Protein AF-A0A7V2ALQ6-F1 (afdb_monomer_lite)

Secondary structure (DSSP, 8-state):
---HHHH--HHHHHHHHHHHHH-S-SPP------TTSSHHHHHHHHHHHHHTTT--EE-----TTHHHHS-HHHHHHHHTGGGTT-TTEE-
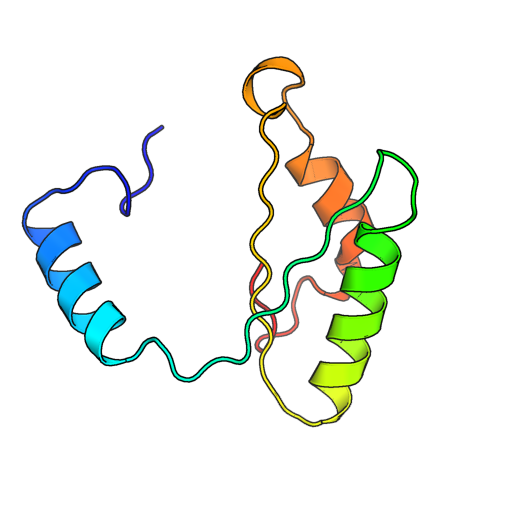
Foldseek 3Di:
DDDLCRVPPPVSVVVVVVVVVVDDPDDDDDDDDDPPPCRLVVVLVVQVVVVVVVAADEDDDDDPCCVPPVDPPVVSCVSNVVVPPDPRYHD

Structure (mmCIF, N/CA/C/O backbone):
data_AF-A0A7V2ALQ6-F1
#
_entry.id   AF-A0A7V2ALQ6-F1
#
loop_
_atom_site.group_PDB
_atom_site.id
_atom_site.type_symbol
_atom_site.label_atom_id
_atom_site.label_alt_id
_atom_site.label_comp_id
_atom_site.label_asym_id
_atom_site.label_entity_id
_atom_site.label_seq_id
_atom_site.pdbx_PDB_ins_code
_atom_site.Cartn_x
_atom_site.Cartn_y
_atom_site.Cartn_z
_atom_site.occupancy
_atom_site.B_iso_or_equiv
_atom_site.auth_seq_id
_atom_site.auth_comp_id
_atom_site.auth_asym_id
_atom_site.auth_atom_id
_atom_site.pdbx_PDB_model_num
ATOM 1 N N . MET A 1 1 ? 19.160 -5.311 -9.558 1.00 51.16 1 MET A N 1
ATOM 2 C CA . MET A 1 1 ? 18.400 -6.570 -9.423 1.00 51.16 1 MET A CA 1
ATOM 3 C C . MET A 1 1 ? 17.033 -6.301 -10.028 1.00 51.16 1 MET A C 1
ATOM 5 O O . MET A 1 1 ? 16.331 -5.474 -9.470 1.00 51.16 1 MET A O 1
ATOM 9 N N . MET A 1 2 ? 16.724 -6.853 -11.206 1.00 60.78 2 MET A N 1
ATOM 10 C CA . MET A 1 2 ? 15.376 -6.737 -11.788 1.00 60.78 2 MET A CA 1
ATOM 11 C C . MET A 1 2 ? 14.435 -7.674 -11.034 1.00 60.78 2 MET A C 1
ATOM 13 O O . MET A 1 2 ? 14.824 -8.799 -10.712 1.00 60.78 2 MET A O 1
ATOM 17 N N . SER A 1 3 ? 13.226 -7.214 -10.731 1.00 75.44 3 SER A N 1
ATOM 18 C CA . SER A 1 3 ? 12.1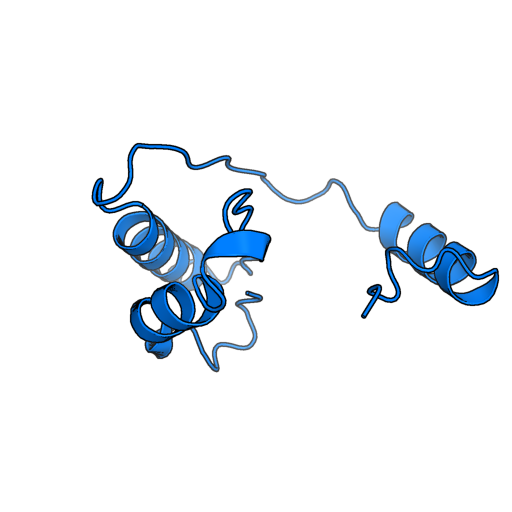90 -8.076 -10.159 1.00 75.44 3 SER A CA 1
ATOM 19 C C . SER A 1 3 ? 11.690 -9.090 -11.198 1.00 75.44 3 SER A C 1
ATOM 21 O O . SER A 1 3 ? 11.821 -8.868 -12.401 1.00 75.44 3 SER A O 1
ATOM 23 N N . ARG A 1 4 ? 11.056 -10.187 -10.753 1.00 76.38 4 ARG A N 1
ATOM 24 C CA . ARG A 1 4 ? 10.416 -11.162 -11.664 1.00 76.38 4 ARG A CA 1
ATOM 25 C C . ARG A 1 4 ? 9.324 -10.539 -12.543 1.00 76.38 4 ARG A C 1
ATOM 27 O O . ARG A 1 4 ? 9.064 -11.004 -13.646 1.00 76.38 4 ARG A O 1
ATOM 34 N N . ALA A 1 5 ? 8.695 -9.467 -12.062 1.00 73.69 5 ALA A N 1
ATOM 35 C CA . ALA A 1 5 ? 7.725 -8.710 -12.844 1.00 73.69 5 ALA A CA 1
ATOM 36 C C . ALA A 1 5 ? 8.386 -7.928 -13.996 1.00 73.69 5 ALA A C 1
ATOM 38 O O . ALA A 1 5 ? 7.740 -7.657 -15.004 1.00 73.69 5 ALA A O 1
ATOM 39 N N . GLU A 1 6 ? 9.672 -7.592 -13.868 1.00 76.25 6 GLU A N 1
ATOM 40 C CA . GLU A 1 6 ? 10.438 -6.815 -14.850 1.00 76.25 6 GLU A CA 1
ATOM 41 C C . GLU A 1 6 ? 11.287 -7.692 -15.783 1.00 76.25 6 GLU A C 1
ATOM 43 O O . GLU A 1 6 ? 11.585 -7.275 -16.899 1.00 76.25 6 GLU A O 1
ATOM 48 N N . SER A 1 7 ? 11.669 -8.906 -15.365 1.00 80.19 7 SER A N 1
ATOM 49 C CA . SER A 1 7 ? 12.512 -9.822 -16.154 1.00 80.19 7 SER A CA 1
ATOM 50 C C . SER A 1 7 ? 11.839 -10.345 -17.422 1.00 80.19 7 SER A C 1
ATOM 52 O O . SER A 1 7 ? 12.534 -10.746 -18.355 1.00 80.19 7 SER A O 1
ATOM 54 N N . ALA A 1 8 ? 10.502 -10.342 -17.466 1.00 78.38 8 ALA A N 1
ATOM 55 C CA . ALA A 1 8 ? 9.687 -10.690 -18.631 1.00 78.38 8 ALA A CA 1
ATOM 56 C C . ALA A 1 8 ? 10.048 -12.036 -19.296 1.00 78.38 8 ALA A C 1
ATOM 58 O O . ALA A 1 8 ? 9.832 -12.197 -20.506 1.00 78.38 8 ALA A O 1
ATOM 59 N N . THR A 1 9 ? 10.569 -12.997 -18.522 1.00 89.31 9 THR A N 1
ATOM 60 C CA . THR A 1 9 ? 10.848 -14.355 -19.008 1.00 89.31 9 THR A CA 1
ATOM 61 C C . THR A 1 9 ? 9.541 -15.049 -19.418 1.00 89.31 9 THR A C 1
ATOM 63 O O . THR A 1 9 ? 8.465 -14.632 -18.980 1.00 89.31 9 THR A O 1
ATOM 66 N N . PRO A 1 10 ? 9.578 -16.102 -20.258 1.00 88.06 10 PRO A N 1
ATOM 67 C CA . PRO A 1 10 ? 8.362 -16.814 -20.658 1.00 88.06 10 PRO A CA 1
ATOM 68 C C . PRO A 1 10 ? 7.530 -17.319 -19.469 1.00 88.06 10 PRO A C 1
ATOM 70 O O . PRO A 1 10 ? 6.311 -17.171 -19.475 1.00 88.06 10 PRO A O 1
ATOM 73 N N . GLU A 1 11 ? 8.190 -17.835 -18.428 1.00 89.25 11 GLU A N 1
ATOM 74 C CA . GLU A 1 11 ? 7.540 -18.298 -17.197 1.00 89.25 11 GLU A CA 1
ATOM 75 C C . GLU A 1 11 ? 6.898 -17.136 -16.421 1.00 89.25 11 GLU A C 1
ATOM 77 O O . GLU A 1 11 ? 5.743 -17.228 -16.002 1.00 89.25 11 GLU A O 1
ATOM 82 N N . ASP A 1 12 ? 7.608 -16.007 -16.282 1.00 88.19 12 ASP A N 1
ATOM 83 C CA . ASP A 1 12 ? 7.072 -14.822 -15.601 1.00 88.19 12 ASP A CA 1
ATOM 84 C C . ASP A 1 12 ? 5.850 -14.259 -16.343 1.00 88.19 12 ASP A C 1
ATOM 86 O O . ASP A 1 12 ? 4.874 -13.853 -15.715 1.00 88.19 12 ASP A O 1
ATOM 90 N N . ARG A 1 13 ? 5.861 -14.276 -17.684 1.00 87.06 13 ARG A N 1
ATOM 91 C CA . ARG A 1 13 ? 4.725 -13.830 -18.508 1.00 87.06 13 ARG A CA 1
ATOM 92 C C . ARG A 1 13 ? 3.493 -14.704 -18.314 1.00 87.06 13 ARG A C 1
ATOM 94 O O . ARG A 1 13 ? 2.392 -14.170 -18.195 1.00 87.06 13 ARG A O 1
ATOM 101 N N . GLU A 1 14 ? 3.661 -16.024 -18.273 1.00 90.56 14 GLU A N 1
ATOM 102 C CA . GLU A 1 14 ? 2.544 -16.943 -18.041 1.00 90.56 14 GLU A CA 1
ATOM 103 C C . GLU A 1 14 ? 1.937 -16.732 -16.647 1.00 90.56 14 GLU A C 1
ATOM 105 O O . GLU A 1 14 ? 0.716 -16.619 -16.505 1.00 90.56 14 GLU A O 1
ATOM 110 N N . ALA A 1 15 ? 2.783 -16.616 -15.620 1.00 89.38 15 ALA A N 1
ATOM 111 C CA . ALA A 1 15 ? 2.337 -16.341 -14.259 1.00 89.38 15 ALA A CA 1
ATOM 112 C C . ALA A 1 15 ? 1.605 -14.991 -14.157 1.00 89.38 15 ALA A C 1
ATOM 114 O O . ALA A 1 15 ? 0.514 -14.922 -13.590 1.00 89.38 15 ALA A O 1
ATOM 115 N N . LEU A 1 16 ? 2.160 -13.930 -14.753 1.00 88.56 16 LEU A N 1
ATOM 116 C CA . LEU A 1 16 ? 1.536 -12.605 -14.788 1.00 88.56 16 LEU A CA 1
ATOM 117 C C . LEU A 1 16 ? 0.188 -12.618 -15.512 1.00 88.56 16 LEU A C 1
ATOM 119 O O . LEU A 1 16 ? -0.743 -11.978 -15.033 1.00 88.56 16 LEU A O 1
ATOM 123 N N . SER A 1 17 ? 0.054 -13.367 -16.612 1.00 90.31 17 SER A N 1
ATOM 124 C CA . SER A 1 17 ? -1.225 -13.513 -17.320 1.00 90.31 17 SER A CA 1
ATOM 125 C C . SER A 1 17 ? -2.305 -14.095 -16.407 1.00 90.31 17 SER A C 1
ATOM 127 O O . SER A 1 17 ? -3.392 -13.532 -16.303 1.00 90.31 17 SER A O 1
ATOM 129 N N . LYS A 1 18 ? -1.989 -15.175 -15.680 1.00 91.94 18 LYS A N 1
ATOM 130 C CA . LYS A 1 18 ? -2.924 -15.808 -14.733 1.00 91.94 18 LYS A CA 1
ATOM 131 C C . LYS A 1 18 ? -3.298 -14.873 -13.579 1.00 91.94 18 LYS A C 1
ATOM 133 O O . LYS A 1 18 ? -4.450 -14.831 -13.162 1.00 91.94 18 LYS A O 1
ATOM 138 N N . ILE A 1 19 ? -2.339 -14.100 -13.063 1.00 90.00 19 ILE A N 1
ATOM 139 C CA . ILE A 1 19 ? -2.599 -13.105 -12.010 1.00 90.00 19 ILE A CA 1
ATOM 140 C C . ILE A 1 19 ? -3.486 -11.971 -12.542 1.00 90.00 19 ILE A C 1
ATOM 142 O O . ILE A 1 19 ? -4.397 -11.522 -11.846 1.00 90.00 19 ILE A O 1
ATOM 146 N N . PHE A 1 20 ? -3.242 -11.514 -13.771 1.00 89.38 20 PHE A N 1
ATOM 147 C CA . PHE A 1 20 ? -3.981 -10.417 -14.390 1.00 89.38 20 PHE A CA 1
ATOM 148 C C . PHE A 1 20 ? -5.474 -10.735 -14.549 1.00 89.38 20 PHE A C 1
ATOM 150 O O . PHE A 1 20 ? -6.306 -9.867 -14.298 1.00 89.38 20 PHE A O 1
ATOM 157 N N . GLU A 1 21 ? -5.830 -11.985 -14.854 1.00 92.94 21 GLU A N 1
ATOM 158 C CA . GLU A 1 21 ? -7.229 -12.446 -14.905 1.00 92.94 21 GLU A CA 1
ATOM 159 C C 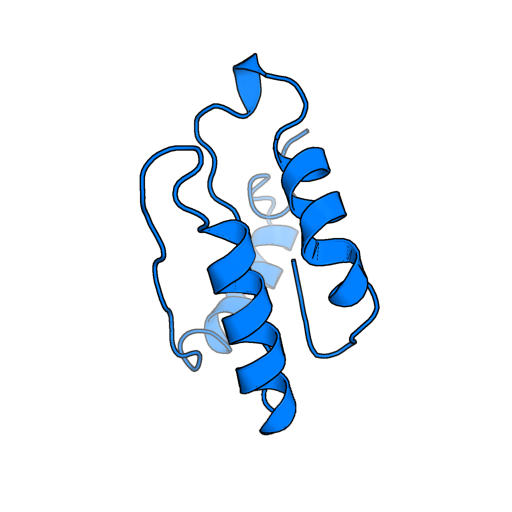. GLU A 1 21 ? -7.974 -12.291 -13.566 1.00 92.94 21 GLU A C 1
ATOM 161 O O . GLU A 1 21 ? -9.199 -12.151 -13.531 1.00 92.94 21 GLU A O 1
ATOM 166 N N . LEU A 1 22 ? -7.248 -12.288 -12.445 1.00 89.69 22 LEU A N 1
ATOM 167 C CA . LEU A 1 22 ? -7.808 -12.115 -11.103 1.00 89.69 22 LEU A CA 1
ATOM 168 C C . LEU A 1 22 ? -7.838 -10.645 -10.646 1.00 89.69 22 LEU A C 1
ATOM 170 O O . LEU A 1 22 ? -8.486 -10.338 -9.639 1.00 89.69 22 LEU A O 1
ATOM 174 N N . ALA A 1 23 ? -7.155 -9.748 -11.363 1.00 89.00 23 ALA A N 1
ATOM 175 C CA . ALA A 1 23 ? -6.977 -8.346 -11.001 1.00 89.00 23 ALA A CA 1
ATOM 176 C C . ALA A 1 23 ? -8.234 -7.482 -11.261 1.00 89.00 23 ALA A C 1
ATOM 178 O O . ALA A 1 23 ? -9.289 -7.959 -11.673 1.00 89.00 23 ALA A O 1
ATOM 179 N N . GLY A 1 24 ? -8.149 -6.180 -10.958 1.00 89.50 24 GLY A N 1
ATOM 180 C CA . GLY A 1 24 ? -9.200 -5.192 -11.265 1.00 89.50 24 GLY A CA 1
ATOM 181 C C . GLY A 1 24 ? -10.385 -5.135 -10.292 1.00 89.50 24 GLY A C 1
ATOM 182 O O . GLY A 1 24 ? -11.250 -4.278 -10.429 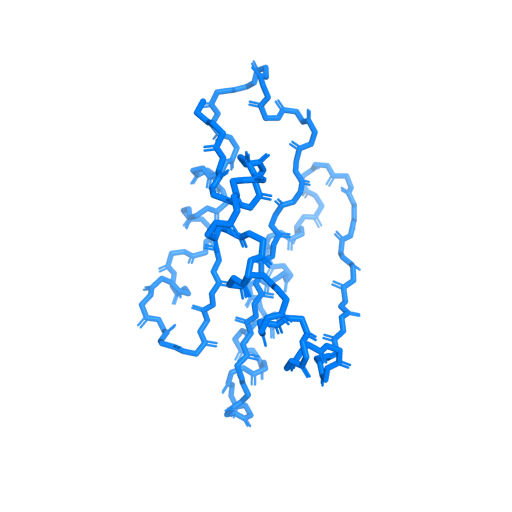1.00 89.50 24 GLY A O 1
ATOM 183 N N . LYS A 1 25 ? -10.422 -6.004 -9.276 1.00 91.19 25 LYS A N 1
ATOM 184 C CA . LYS A 1 25 ? -11.502 -6.054 -8.267 1.00 91.19 25 LYS A CA 1
ATOM 185 C C . LYS A 1 25 ? -11.253 -5.155 -7.049 1.00 91.19 25 LYS A C 1
ATOM 187 O O . LYS A 1 25 ? -12.134 -4.992 -6.207 1.00 91.19 25 LYS A O 1
ATOM 192 N N . ALA A 1 26 ? -10.044 -4.612 -6.921 1.00 93.44 26 ALA A N 1
ATOM 193 C CA . ALA A 1 26 ? -9.648 -3.781 -5.791 1.00 93.44 26 ALA A CA 1
ATOM 194 C C . ALA A 1 26 ? -10.073 -2.320 -5.990 1.00 93.44 26 ALA A C 1
ATOM 196 O O . ALA A 1 26 ? -10.030 -1.787 -7.097 1.00 93.44 26 ALA A O 1
ATOM 197 N N . HIS A 1 27 ? -10.422 -1.649 -4.893 1.00 94.88 27 HIS A N 1
ATOM 198 C CA . HIS A 1 27 ? -10.554 -0.196 -4.888 1.00 94.88 27 HIS A CA 1
ATOM 199 C C . HIS A 1 27 ? -9.162 0.432 -4.754 1.00 94.88 27 HIS A C 1
ATOM 201 O O . HIS A 1 27 ? -8.469 0.168 -3.772 1.00 94.88 27 HIS A O 1
ATOM 207 N N . VAL A 1 28 ? -8.756 1.238 -5.736 1.00 94.75 28 VAL A N 1
ATOM 208 C CA . VAL A 1 28 ? -7.407 1.817 -5.811 1.00 94.75 28 VAL A CA 1
ATOM 209 C C . VAL A 1 28 ? -7.442 3.283 -5.392 1.00 94.75 28 VAL A C 1
ATOM 211 O O . VAL A 1 28 ? -8.191 4.075 -5.961 1.00 94.75 28 VAL A O 1
ATOM 214 N N . ILE A 1 29 ? -6.608 3.644 -4.415 1.00 94.69 29 ILE A N 1
ATOM 215 C CA . ILE A 1 29 ? -6.482 5.010 -3.898 1.00 94.69 29 ILE A CA 1
ATOM 216 C C . ILE A 1 29 ? -5.041 5.477 -4.106 1.00 94.69 29 ILE A C 1
ATOM 218 O O . ILE A 1 29 ? -4.108 4.874 -3.581 1.00 94.69 29 ILE A O 1
ATOM 222 N N . GLY A 1 30 ? -4.862 6.567 -4.853 1.00 93.81 30 GLY A N 1
ATOM 223 C CA . GLY A 1 30 ? -3.577 7.252 -4.972 1.00 93.81 30 GLY A CA 1
ATOM 224 C C . GLY A 1 30 ? -3.402 8.281 -3.857 1.00 93.81 30 GLY A C 1
ATOM 225 O O . GLY A 1 30 ? -4.261 9.141 -3.674 1.00 93.81 30 GLY A O 1
ATOM 226 N N . ILE A 1 31 ? -2.286 8.218 -3.127 1.00 90.81 31 ILE A N 1
ATOM 227 C CA . ILE A 1 31 ? -1.946 9.187 -2.077 1.00 90.81 31 ILE A CA 1
ATOM 228 C C . ILE A 1 31 ? -0.668 9.918 -2.484 1.00 90.81 31 ILE A C 1
ATOM 230 O O . ILE A 1 31 ? 0.370 9.302 -2.711 1.00 90.81 31 ILE A O 1
ATOM 234 N N . THR A 1 32 ? -0.740 11.246 -2.558 1.00 89.75 32 THR A N 1
ATOM 235 C CA . THR A 1 32 ? 0.380 12.117 -2.937 1.00 89.75 32 THR A CA 1
ATOM 236 C C . THR A 1 32 ? 0.495 13.310 -1.989 1.00 89.75 32 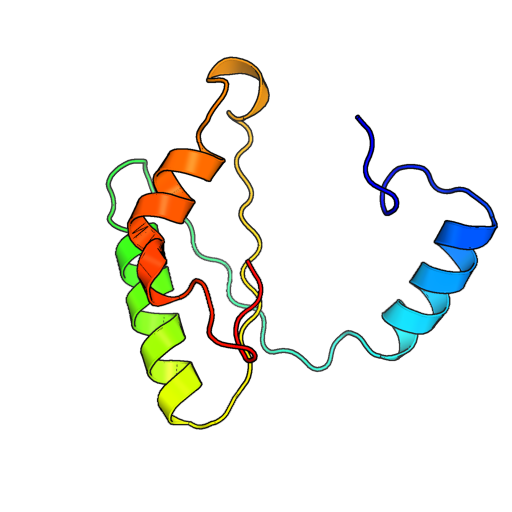THR A C 1
ATOM 238 O O . THR A 1 32 ? -0.387 13.563 -1.171 1.00 89.75 32 THR A O 1
ATOM 241 N N . GLY A 1 33 ? 1.614 14.026 -2.059 1.00 86.81 33 GLY A N 1
ATOM 242 C CA . GLY A 1 33 ? 1.922 15.160 -1.194 1.00 86.81 33 GLY A CA 1
ATOM 243 C C . GLY A 1 33 ? 3.422 15.358 -1.011 1.00 86.81 33 GLY A C 1
ATOM 244 O O . GLY A 1 33 ? 4.226 14.452 -1.247 1.00 86.81 33 GLY A O 1
ATOM 245 N N . VAL A 1 34 ? 3.807 16.546 -0.553 1.00 86.38 34 VAL A N 1
ATOM 246 C CA . VAL A 1 34 ? 5.213 16.925 -0.342 1.00 86.38 34 VAL A CA 1
ATOM 247 C C . VAL A 1 34 ? 5.902 16.058 0.731 1.00 86.38 34 VAL A C 1
ATOM 249 O O . VAL A 1 34 ? 5.227 15.447 1.571 1.00 86.38 34 VAL A O 1
ATOM 252 N N . PRO A 1 35 ? 7.243 15.941 0.732 1.00 81.94 35 PRO A N 1
ATOM 253 C CA . PRO A 1 35 ? 7.972 15.314 1.835 1.00 81.94 35 PRO A CA 1
ATOM 254 C C . PRO A 1 35 ? 7.577 15.928 3.186 1.00 81.94 35 PRO A C 1
ATOM 256 O O . PRO A 1 35 ? 7.395 17.136 3.295 1.00 81.94 35 PRO A O 1
ATOM 259 N N . GLY A 1 36 ? 7.393 15.094 4.211 1.00 81.31 36 GLY A N 1
ATOM 260 C CA . GLY A 1 36 ? 6.982 15.557 5.542 1.00 81.31 36 GLY A CA 1
ATOM 261 C C . GLY A 1 36 ? 5.490 15.882 5.713 1.00 81.31 36 GLY A C 1
ATOM 262 O O . GLY A 1 36 ? 5.070 16.112 6.840 1.00 81.31 36 GLY A O 1
ATOM 263 N N . SER A 1 37 ? 4.652 15.807 4.669 1.00 87.38 37 SER A N 1
ATOM 264 C CA . SER A 1 37 ? 3.205 16.095 4.771 1.00 87.38 37 SER A CA 1
ATOM 265 C C . SER A 1 37 ? 2.380 15.057 5.552 1.00 87.38 37 SER A C 1
ATOM 267 O O . SER A 1 37 ? 1.156 15.128 5.564 1.00 87.38 37 SER A O 1
ATOM 269 N N . GLY A 1 38 ? 3.022 14.046 6.146 1.00 86.38 38 GLY A N 1
ATOM 270 C CA . GLY A 1 38 ? 2.344 12.997 6.910 1.00 86.38 38 GLY A CA 1
ATOM 271 C C . GLY A 1 38 ? 1.711 11.873 6.080 1.00 86.38 38 GLY A C 1
ATOM 272 O O . GLY A 1 38 ? 0.893 11.133 6.616 1.00 86.38 38 GLY A O 1
ATOM 273 N N . LYS A 1 39 ? 2.087 11.696 4.801 1.00 89.81 39 LYS A N 1
ATOM 274 C CA . LYS A 1 39 ? 1.552 10.620 3.934 1.00 89.81 39 LYS A CA 1
ATOM 275 C C . LYS A 1 39 ? 1.636 9.238 4.579 1.00 89.81 39 LYS A C 1
ATOM 277 O O . LYS A 1 39 ? 0.625 8.554 4.647 1.00 89.81 39 LYS A O 1
ATOM 282 N N . SER A 1 40 ? 2.804 8.851 5.094 1.00 84.25 40 SER A N 1
ATOM 283 C CA . SER A 1 40 ? 2.998 7.535 5.715 1.00 84.25 40 SER A CA 1
ATOM 284 C C . SER A 1 40 ? 2.122 7.369 6.967 1.00 84.25 40 SER A C 1
ATOM 286 O O . SER A 1 40 ? 1.560 6.301 7.186 1.00 84.25 40 SER A O 1
ATOM 288 N N . THR A 1 41 ? 1.910 8.442 7.743 1.00 87.56 41 THR A N 1
ATOM 289 C CA . THR A 1 41 ? 0.974 8.445 8.880 1.00 87.56 41 THR A CA 1
ATOM 290 C C . THR A 1 41 ? -0.468 8.231 8.420 1.00 87.56 41 THR A C 1
ATOM 292 O O . THR A 1 41 ? -1.181 7.417 9.000 1.00 87.56 41 THR A O 1
ATOM 295 N N . LEU A 1 42 ? -0.894 8.921 7.357 1.00 91.19 42 LEU A N 1
ATOM 296 C CA . LEU A 1 42 ? -2.231 8.764 6.784 1.00 91.19 42 LEU A CA 1
ATOM 297 C C . LEU A 1 42 ? -2.447 7.351 6.228 1.00 91.19 42 LEU A C 1
ATOM 299 O O . LEU A 1 42 ? -3.461 6.730 6.533 1.00 91.19 42 LEU A O 1
ATOM 303 N N . VAL A 1 43 ? -1.488 6.838 5.450 1.00 91.75 43 VAL A N 1
ATOM 304 C CA . VAL A 1 43 ? -1.507 5.474 4.895 1.00 91.75 43 VAL A CA 1
ATOM 305 C C . VAL A 1 43 ? -1.638 4.446 6.017 1.00 91.75 43 VAL A C 1
ATOM 307 O O . VAL A 1 43 ? -2.494 3.564 5.938 1.00 91.75 43 VAL A O 1
ATOM 310 N N . ARG A 1 44 ? -0.859 4.595 7.097 1.00 90.00 44 ARG A N 1
ATOM 311 C CA . ARG A 1 44 ? -0.942 3.732 8.281 1.00 90.00 44 ARG A CA 1
ATOM 312 C C . ARG A 1 44 ? -2.334 3.759 8.913 1.00 90.00 44 ARG A C 1
ATOM 314 O O . ARG A 1 44 ? -2.956 2.710 9.061 1.00 90.00 44 ARG A O 1
ATOM 321 N N . SER A 1 45 ? -2.847 4.941 9.259 1.00 92.56 45 SER A N 1
ATOM 322 C CA . SER A 1 45 ? -4.164 5.075 9.898 1.00 92.56 45 SER A CA 1
ATOM 323 C C . SER A 1 45 ? -5.305 4.562 9.017 1.00 92.56 45 SER A C 1
ATOM 325 O O . SER A 1 45 ? -6.214 3.901 9.517 1.00 92.56 45 SER A O 1
ATOM 327 N N . LEU A 1 46 ? -5.250 4.823 7.708 1.00 93.88 46 LEU A N 1
ATOM 328 C CA . LEU A 1 46 ? -6.234 4.322 6.752 1.00 93.88 46 LEU A CA 1
ATOM 329 C C . LEU A 1 46 ? -6.204 2.792 6.675 1.00 93.88 46 LEU A C 1
ATOM 331 O O . LEU A 1 46 ? -7.257 2.159 6.683 1.00 93.88 46 LEU A O 1
ATOM 335 N N . THR A 1 47 ? -5.006 2.206 6.647 1.00 94.12 47 THR A N 1
ATOM 336 C CA . THR A 1 47 ? -4.827 0.751 6.606 1.00 94.12 47 THR A CA 1
ATOM 337 C C . THR A 1 47 ? -5.450 0.100 7.831 1.00 94.12 47 THR A C 1
ATOM 339 O O . THR A 1 47 ? -6.330 -0.741 7.670 1.00 94.12 47 THR A O 1
ATOM 342 N N . LEU A 1 48 ? -5.094 0.549 9.040 1.00 93.12 48 LEU A N 1
ATOM 343 C CA . LEU A 1 48 ? -5.675 0.031 10.285 1.00 93.12 48 LEU A CA 1
ATOM 344 C C . LEU A 1 48 ? -7.207 0.119 10.269 1.00 93.12 48 LEU A C 1
ATOM 346 O O . LEU A 1 48 ? -7.891 -0.855 10.581 1.00 93.12 48 LEU A O 1
ATOM 350 N N . LYS A 1 49 ? -7.760 1.247 9.804 1.00 95.00 49 LYS A N 1
ATOM 351 C CA . LYS A 1 49 ? -9.213 1.428 9.741 1.00 95.00 49 LYS A CA 1
ATOM 352 C C . LYS A 1 49 ? -9.899 0.489 8.748 1.00 95.00 49 LYS A C 1
ATOM 354 O O . LYS A 1 49 ? -10.996 0.007 9.014 1.00 95.00 49 LYS A O 1
ATOM 359 N N . ILE A 1 50 ? -9.275 0.217 7.602 1.00 95.06 50 ILE A N 1
ATOM 360 C CA . ILE A 1 50 ? -9.796 -0.752 6.629 1.00 95.06 50 ILE A CA 1
ATOM 361 C C . ILE A 1 50 ? -9.698 -2.173 7.196 1.00 95.06 50 ILE A C 1
ATOM 363 O O . ILE A 1 50 ? -10.634 -2.958 7.028 1.00 95.06 50 ILE A O 1
ATOM 367 N N . ARG A 1 51 ? -8.614 -2.495 7.908 1.00 94.81 51 ARG A N 1
ATOM 368 C CA . ARG A 1 51 ? -8.419 -3.807 8.538 1.00 94.81 51 ARG A CA 1
ATOM 369 C C . ARG A 1 51 ? -9.472 -4.120 9.601 1.00 94.81 51 ARG A C 1
ATOM 371 O O . ARG A 1 51 ? -9.944 -5.252 9.635 1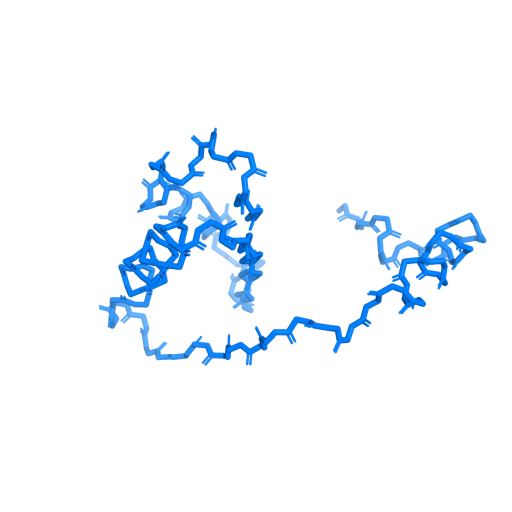.00 94.81 51 ARG A O 1
ATOM 378 N N . GLU A 1 52 ? -9.951 -3.126 10.353 1.00 95.12 52 GLU A N 1
ATOM 379 C CA . GLU A 1 52 ? -11.094 -3.287 11.277 1.00 95.12 52 GLU A CA 1
ATOM 380 C C . GLU A 1 52 ? -12.370 -3.807 10.584 1.00 95.12 52 GLU A C 1
ATOM 382 O O . GLU A 1 52 ? -13.199 -4.452 11.219 1.00 95.12 52 GLU A O 1
ATOM 387 N N . SER A 1 53 ? -12.532 -3.567 9.277 1.00 94.75 53 SER A N 1
ATOM 388 C CA . SER A 1 53 ? -13.664 -4.082 8.490 1.00 94.75 53 SER A CA 1
ATOM 389 C C . SER A 1 53 ? -13.448 -5.494 7.924 1.00 94.75 53 SER A C 1
ATOM 391 O O . SER A 1 53 ? -14.263 -5.974 7.139 1.00 94.75 53 SER A O 1
ATOM 393 N N . GLY A 1 54 ? -12.337 -6.156 8.269 1.00 94.75 54 GLY A N 1
ATOM 394 C CA . GLY A 1 54 ? -11.976 -7.492 7.781 1.00 94.75 54 GLY A CA 1
ATOM 395 C C . GLY A 1 54 ? -11.435 -7.530 6.346 1.00 94.75 54 GLY A C 1
ATOM 396 O O . GLY A 1 54 ? -11.145 -8.604 5.826 1.00 94.75 54 GLY A O 1
ATOM 397 N N . ARG A 1 55 ? -11.267 -6.376 5.688 1.00 95.56 55 ARG A N 1
ATOM 398 C CA . ARG A 1 55 ? -10.790 -6.275 4.296 1.00 95.56 55 ARG A CA 1
ATOM 399 C C . ARG A 1 55 ? -9.269 -6.281 4.225 1.00 95.56 55 ARG A C 1
ATOM 401 O O . ARG A 1 55 ? -8.625 -5.709 5.096 1.00 95.56 55 ARG A O 1
ATOM 408 N N . THR A 1 56 ? -8.693 -6.873 3.185 1.00 95.19 56 THR A N 1
ATOM 409 C CA . THR A 1 56 ? -7.240 -6.865 2.948 1.00 95.19 56 THR A CA 1
ATOM 410 C C . THR A 1 56 ? -6.773 -5.553 2.313 1.00 95.19 56 THR A C 1
ATOM 412 O O . THR A 1 56 ? -7.536 -4.902 1.595 1.00 95.19 56 THR A O 1
ATOM 415 N N . VAL A 1 57 ? -5.514 -5.177 2.544 1.00 95.38 57 VAL A N 1
ATOM 416 C CA . VAL A 1 57 ? -4.903 -3.945 2.019 1.00 95.38 57 VAL A CA 1
ATOM 417 C C . VAL A 1 57 ? -3.560 -4.262 1.365 1.00 95.38 57 VAL A C 1
ATOM 419 O O . VAL A 1 57 ? -2.720 -4.924 1.961 1.00 95.38 57 VAL A O 1
ATOM 422 N N . GLY A 1 58 ? -3.353 -3.769 0.144 1.00 93.06 58 GLY A N 1
ATOM 423 C CA . GLY A 1 58 ? -2.049 -3.764 -0.519 1.00 93.06 58 GLY A CA 1
ATOM 424 C C . GLY A 1 58 ? -1.529 -2.335 -0.636 1.00 93.06 58 GLY A C 1
ATOM 425 O O . GLY A 1 58 ? -2.258 -1.452 -1.089 1.00 93.06 58 GLY A O 1
ATOM 426 N N . ILE A 1 59 ? -0.286 -2.108 -0.228 1.00 90.75 59 ILE A N 1
ATOM 427 C CA . ILE A 1 59 ? 0.400 -0.820 -0.274 1.00 90.75 59 ILE A CA 1
ATOM 428 C C . ILE A 1 59 ? 1.543 -0.948 -1.276 1.00 90.75 59 ILE A C 1
ATOM 430 O O . ILE A 1 59 ? 2.378 -1.833 -1.157 1.00 90.75 59 ILE A O 1
ATOM 434 N N . VAL A 1 60 ? 1.582 -0.061 -2.269 1.00 87.56 60 VAL A N 1
ATOM 435 C CA . VAL A 1 60 ? 2.678 0.009 -3.242 1.00 87.56 60 VAL A CA 1
ATOM 436 C C . VAL A 1 60 ? 3.311 1.385 -3.125 1.00 87.56 60 VAL A C 1
ATOM 438 O O . VAL A 1 60 ? 2.692 2.394 -3.467 1.00 87.56 60 VAL A O 1
ATOM 441 N N . ALA A 1 61 ? 4.538 1.433 -2.614 1.00 83.56 61 ALA A N 1
ATOM 442 C CA . ALA A 1 61 ? 5.296 2.671 -2.519 1.00 83.56 61 ALA A CA 1
ATOM 443 C C . ALA A 1 61 ? 5.976 2.983 -3.861 1.00 83.56 61 ALA A C 1
ATOM 445 O O . ALA A 1 61 ? 6.726 2.166 -4.392 1.00 83.56 61 ALA A O 1
ATOM 446 N N . VAL A 1 62 ? 5.733 4.183 -4.395 1.00 78.25 62 VAL A N 1
ATOM 447 C CA . VAL A 1 62 ? 6.398 4.694 -5.601 1.00 78.25 62 VAL A CA 1
ATOM 448 C C . VAL A 1 62 ? 7.250 5.891 -5.201 1.00 78.25 62 VAL A C 1
ATOM 450 O O . VAL A 1 62 ? 6.721 6.963 -4.913 1.00 78.25 62 VAL A O 1
ATOM 453 N N . ASP A 1 63 ? 8.570 5.708 -5.179 1.00 70.94 63 ASP A N 1
ATOM 454 C CA . ASP A 1 63 ? 9.527 6.772 -4.875 1.00 70.94 63 ASP A CA 1
ATOM 455 C C . ASP A 1 63 ? 10.562 6.922 -6.006 1.00 70.94 63 ASP A C 1
ATOM 457 O O . ASP A 1 63 ? 11.492 6.116 -6.105 1.00 70.94 63 ASP A O 1
ATOM 461 N N . PRO A 1 64 ? 10.449 7.963 -6.853 1.00 57.59 64 PRO A N 1
ATOM 462 C CA . PRO A 1 64 ? 11.404 8.204 -7.933 1.00 57.59 64 PRO A CA 1
ATOM 463 C C . PRO A 1 64 ? 12.805 8.604 -7.431 1.00 57.59 64 PRO A C 1
ATOM 465 O O . PRO A 1 64 ? 13.758 8.548 -8.204 1.00 57.59 64 PRO A O 1
ATOM 468 N N . SER A 1 65 ? 12.967 8.982 -6.154 1.00 53.22 65 SER A N 1
ATOM 469 C CA . SER A 1 65 ? 14.265 9.351 -5.556 1.00 53.22 65 SER A CA 1
ATOM 470 C C . SER A 1 65 ? 15.086 8.152 -5.046 1.00 53.22 65 SER A C 1
ATOM 472 O O . SER A 1 65 ? 16.243 8.307 -4.640 1.00 53.22 65 SER A O 1
ATOM 474 N N . SER A 1 66 ? 14.513 6.946 -5.121 1.00 45.28 66 SER A N 1
ATOM 475 C CA . SER A 1 66 ? 15.097 5.674 -4.680 1.00 45.28 66 SER A CA 1
ATOM 476 C C . SER A 1 66 ? 16.516 5.359 -5.201 1.00 45.28 66 SER A C 1
ATOM 478 O O . SER A 1 66 ? 17.287 4.805 -4.412 1.00 45.28 66 SER A O 1
ATOM 480 N N . PRO A 1 67 ? 16.935 5.712 -6.439 1.00 44.69 67 PRO A N 1
ATOM 481 C CA . PRO A 1 67 ? 18.291 5.397 -6.898 1.00 44.69 67 PRO A CA 1
ATOM 482 C C . PRO A 1 67 ? 19.380 6.252 -6.234 1.00 44.69 67 PRO A C 1
ATOM 484 O O . PRO A 1 67 ? 20.535 5.840 -6.198 1.00 44.69 67 PRO A O 1
ATOM 487 N N . PHE A 1 68 ? 19.032 7.439 -5.721 1.00 41.34 68 PHE A N 1
ATOM 488 C CA . PHE A 1 68 ? 20.004 8.434 -5.248 1.00 41.34 68 PHE A CA 1
ATOM 489 C C . PHE A 1 68 ? 20.162 8.483 -3.723 1.00 41.34 68 PHE A C 1
ATOM 491 O O . PHE A 1 68 ? 21.206 8.915 -3.242 1.00 41.34 68 PHE A O 1
ATOM 498 N N . SER A 1 69 ? 19.161 8.046 -2.950 1.00 44.59 69 SER A N 1
ATOM 499 C CA . SER A 1 69 ? 19.177 8.140 -1.478 1.00 44.59 69 SER A CA 1
ATOM 500 C C . SER A 1 69 ? 19.475 6.822 -0.753 1.00 44.59 69 SER A C 1
ATOM 502 O O . SER A 1 69 ? 19.634 6.822 0.466 1.00 44.59 69 SER A O 1
ATOM 504 N N . GLY A 1 70 ? 19.558 5.694 -1.468 1.00 42.09 70 GLY A N 1
ATOM 505 C CA . GLY A 1 70 ? 19.989 4.406 -0.911 1.00 42.09 70 GLY A CA 1
ATOM 506 C C . GLY A 1 70 ? 19.104 3.805 0.192 1.00 42.09 70 GLY A C 1
ATOM 507 O O . GLY A 1 70 ? 19.505 2.805 0.783 1.00 42.09 70 GLY A O 1
ATOM 508 N N . GLY A 1 71 ? 17.919 4.356 0.502 1.00 47.09 71 GLY A N 1
ATOM 509 C CA . GLY A 1 71 ? 17.164 3.845 1.653 1.00 47.09 71 GLY A CA 1
ATOM 510 C C . GLY A 1 71 ? 15.838 4.507 2.036 1.00 47.09 71 GLY A C 1
ATOM 511 O O . GLY A 1 71 ? 15.558 4.591 3.230 1.00 47.09 71 GLY A O 1
ATOM 512 N N . SER A 1 72 ? 14.983 4.942 1.103 1.00 52.56 72 SER A N 1
ATOM 513 C CA . SER A 1 72 ? 13.655 5.471 1.490 1.00 52.56 72 SER A CA 1
ATOM 514 C C . SER A 1 72 ? 12.654 4.387 1.931 1.00 52.56 72 SER A C 1
ATOM 516 O O . SER A 1 72 ? 11.842 4.629 2.822 1.00 52.56 72 SER A O 1
ATOM 518 N N . ILE A 1 73 ? 12.784 3.153 1.425 1.00 51.75 73 ILE A N 1
ATOM 519 C CA . ILE A 1 73 ? 11.932 2.005 1.803 1.00 51.75 73 ILE A CA 1
ATOM 520 C C . ILE A 1 73 ? 12.095 1.631 3.288 1.00 51.75 73 ILE A C 1
ATOM 522 O O . ILE A 1 73 ? 11.125 1.263 3.951 1.00 51.75 73 ILE A O 1
ATOM 526 N N . LEU A 1 74 ? 13.305 1.756 3.846 1.00 48.31 74 LEU A N 1
ATOM 527 C CA . LEU A 1 74 ? 13.572 1.483 5.265 1.00 48.31 74 LEU A CA 1
ATOM 528 C C . LEU A 1 74 ? 12.892 2.510 6.182 1.00 48.31 74 LEU A C 1
ATOM 530 O O . LEU A 1 74 ? 12.326 2.139 7.209 1.00 48.31 74 LEU A O 1
ATOM 534 N N . GLY A 1 75 ? 12.892 3.789 5.794 1.00 50.62 75 GLY A N 1
ATOM 535 C CA . GLY A 1 75 ? 12.259 4.864 6.561 1.00 50.62 75 GLY A CA 1
ATOM 536 C C . GLY A 1 75 ? 10.730 4.790 6.592 1.00 50.62 75 GLY A C 1
ATOM 537 O O . GLY A 1 75 ? 10.130 5.206 7.584 1.00 50.62 75 GLY A O 1
ATOM 538 N N . ASP A 1 76 ? 10.107 4.247 5.544 1.00 56.78 76 ASP A N 1
ATOM 539 C CA . ASP A 1 76 ? 8.663 3.993 5.509 1.00 56.78 76 ASP A CA 1
ATOM 540 C C . ASP A 1 76 ? 8.286 2.688 6.226 1.00 56.78 76 ASP A C 1
ATOM 542 O O . ASP A 1 76 ? 7.304 2.673 6.969 1.00 56.78 76 ASP A O 1
ATOM 546 N N . ARG A 1 77 ? 9.104 1.628 6.130 1.00 53.28 77 ARG A N 1
ATOM 547 C CA . ARG A 1 77 ? 8.899 0.387 6.903 1.00 53.28 77 ARG A CA 1
ATOM 548 C C . ARG A 1 77 ? 8.991 0.593 8.414 1.00 53.28 77 ARG A C 1
ATOM 550 O O . ARG A 1 77 ? 8.167 0.050 9.139 1.00 53.28 77 ARG A O 1
ATOM 557 N N . VAL A 1 78 ? 9.929 1.407 8.910 1.00 50.88 78 VAL A N 1
ATOM 558 C CA . VAL A 1 78 ? 10.028 1.703 10.357 1.00 50.88 78 VAL A CA 1
ATOM 559 C C . VAL A 1 78 ? 8.777 2.433 10.865 1.00 50.88 78 VAL A C 1
ATOM 561 O O . VAL A 1 78 ? 8.313 2.159 11.971 1.00 50.88 78 VAL A O 1
ATOM 564 N N . ARG A 1 79 ? 8.183 3.315 10.049 1.00 54.81 79 ARG A N 1
ATOM 565 C CA . ARG A 1 79 ? 6.946 4.048 10.387 1.00 54.81 79 ARG A CA 1
ATOM 566 C C . ARG A 1 79 ? 5.666 3.215 10.236 1.00 54.81 79 ARG A C 1
ATOM 568 O O . ARG A 1 79 ? 4.629 3.648 10.728 1.00 54.81 79 ARG A O 1
ATOM 575 N N . MET A 1 80 ? 5.741 2.060 9.575 1.00 60.00 80 MET A N 1
ATOM 576 C CA . MET A 1 80 ? 4.649 1.096 9.362 1.00 60.00 80 MET A CA 1
ATOM 577 C C . MET A 1 80 ? 4.951 -0.264 10.021 1.00 60.00 80 MET A C 1
ATOM 579 O O . MET A 1 80 ? 4.449 -1.306 9.604 1.00 60.00 80 MET A O 1
ATOM 583 N N . SER A 1 81 ? 5.796 -0.264 11.052 1.00 61.53 81 SER A N 1
ATOM 584 C CA . SER A 1 81 ? 6.272 -1.469 11.742 1.00 61.53 81 SER A CA 1
ATOM 585 C C . SER A 1 81 ? 5.145 -2.270 12.401 1.00 61.53 81 SER A C 1
ATOM 587 O O . SER A 1 81 ? 5.223 -3.489 12.468 1.00 61.53 81 SER A O 1
ATOM 589 N N . ASP A 1 82 ? 4.061 -1.616 12.807 1.00 65.38 82 ASP A N 1
ATOM 590 C CA . ASP A 1 82 ? 2.859 -2.249 13.352 1.00 65.38 82 ASP A CA 1
ATOM 591 C C . ASP A 1 82 ? 1.938 -2.871 12.292 1.00 65.38 82 ASP A C 1
ATOM 593 O O . ASP A 1 82 ? 1.093 -3.694 12.628 1.00 65.38 82 ASP A O 1
ATOM 597 N N . LEU A 1 83 ? 2.115 -2.520 11.014 1.00 71.81 83 LEU A N 1
ATOM 598 C CA . LEU A 1 83 ? 1.500 -3.245 9.897 1.00 71.81 83 LEU A CA 1
ATOM 599 C C . LEU A 1 83 ? 2.296 -4.506 9.533 1.00 71.81 83 LEU A C 1
ATOM 601 O O . LEU A 1 83 ? 1.809 -5.365 8.801 1.00 71.81 83 LEU A O 1
ATOM 605 N N . THR A 1 84 ? 3.537 -4.614 10.016 1.00 67.75 84 THR A N 1
ATOM 606 C CA . THR A 1 84 ? 4.426 -5.726 9.685 1.00 67.75 84 THR A CA 1
ATOM 607 C C . THR A 1 84 ? 4.011 -6.941 10.513 1.00 67.75 84 THR A C 1
ATOM 609 O O . THR A 1 84 ? 4.227 -6.971 11.721 1.00 67.75 84 THR A O 1
ATOM 612 N N . GLY A 1 85 ? 3.404 -7.937 9.862 1.00 77.12 85 GLY A N 1
ATOM 613 C CA . GLY A 1 85 ? 2.910 -9.161 10.508 1.00 77.12 85 GLY A CA 1
ATOM 614 C C . GLY A 1 85 ? 1.386 -9.328 10.525 1.00 77.12 85 GLY A C 1
ATOM 615 O O . GLY A 1 85 ? 0.914 -10.345 11.022 1.00 77.12 85 GLY A O 1
ATOM 616 N N . ASP A 1 86 ? 0.612 -8.381 9.982 1.00 87.56 86 ASP A N 1
ATOM 617 C CA . ASP A 1 86 ? -0.803 -8.622 9.662 1.00 87.56 86 ASP A CA 1
ATOM 618 C C . ASP A 1 86 ? -0.900 -9.343 8.310 1.00 87.56 86 ASP A C 1
ATOM 620 O O . ASP A 1 86 ? -0.595 -8.758 7.272 1.00 87.56 86 ASP A O 1
ATOM 624 N N . ASP A 1 87 ? -1.370 -10.594 8.307 1.00 90.62 87 ASP A N 1
ATOM 625 C CA . ASP A 1 87 ? -1.532 -11.414 7.093 1.00 90.62 87 ASP A CA 1
ATOM 626 C C . ASP A 1 87 ? -2.496 -10.800 6.058 1.00 90.62 87 ASP A C 1
ATOM 628 O O . ASP A 1 87 ? -2.503 -11.182 4.887 1.00 90.62 87 ASP A O 1
ATOM 632 N N . GLY A 1 88 ? -3.333 -9.843 6.468 1.00 92.88 88 GLY A N 1
ATOM 633 C CA . GLY A 1 88 ? -4.210 -9.092 5.576 1.00 92.88 88 GLY A CA 1
ATOM 634 C C . GLY A 1 88 ? -3.598 -7.812 5.007 1.00 92.88 88 GLY A C 1
ATOM 635 O O . GLY A 1 88 ? -4.320 -7.078 4.323 1.00 92.88 88 GLY A O 1
ATOM 636 N N . VAL A 1 89 ? -2.323 -7.523 5.282 1.00 92.44 89 VAL A N 1
ATOM 637 C CA . VAL A 1 89 ? -1.604 -6.351 4.770 1.00 92.44 89 VAL A CA 1
ATOM 638 C C . VAL A 1 89 ? -0.373 -6.778 3.966 1.00 92.44 89 VAL A C 1
ATOM 640 O O . VAL A 1 89 ? 0.480 -7.518 4.441 1.00 92.44 89 VAL A O 1
ATOM 643 N N . PHE A 1 90 ? -0.255 -6.259 2.744 1.00 88.56 90 PHE A N 1
ATOM 644 C CA . PHE A 1 90 ? 0.924 -6.413 1.887 1.00 88.56 90 PHE A CA 1
ATOM 645 C C . PHE A 1 90 ? 1.578 -5.044 1.649 1.00 88.56 90 PHE A C 1
ATOM 647 O O . PHE A 1 90 ? 0.863 -4.095 1.326 1.00 88.56 90 PHE A O 1
ATOM 654 N N . ILE A 1 91 ? 2.904 -4.935 1.808 1.00 81.31 91 ILE A N 1
ATOM 655 C CA . ILE A 1 91 ? 3.696 -3.694 1.640 1.00 81.31 91 ILE A CA 1
ATOM 656 C C . ILE A 1 91 ? 4.964 -3.964 0.830 1.00 81.31 91 ILE A C 1
ATOM 658 O O . ILE A 1 91 ? 5.731 -4.874 1.227 1.00 81.31 91 ILE A O 1
#

Radius of gyration: 15.39 Å; chains: 1; bounding box: 34×35×34 Å

pLDDT: mean 79.77, std 16.55, range [41.34, 95.56]

Sequence (91 aa):
MMSRAESATPEDREALSKIFELAGKAHVIGITGVPGSGKSTLVRSLTLKIRESGRTVGIVAVDPSSPFSGGSILGDRVRMSDLTGDDGVFI